Protein AF-A0A1M3R113-F1 (afdb_monomer_lite)

Foldseek 3Di:
DKKFKFADPVDPDRDDIDIDDDDPVCVVVVCVVQVVTTPDMDPDPVVVVVVVVVVVVVVVD

Structure (mmCIF, N/CA/C/O backbone):
data_AF-A0A1M3R113-F1
#
_entry.id   AF-A0A1M3R113-F1
#
loop_
_atom_site.group_PDB
_atom_site.id
_atom_site.type_symbol
_atom_site.label_atom_id
_atom_site.label_alt_id
_atom_site.label_comp_id
_atom_site.label_asym_id
_atom_site.label_entity_id
_atom_site.label_seq_id
_atom_site.pdbx_PDB_ins_code
_atom_site.Cartn_x
_atom_site.Cartn_y
_atom_site.Cartn_z
_atom_site.occupancy
_atom_site.B_iso_or_equiv
_atom_site.auth_seq_id
_atom_site.auth_comp_id
_atom_site.auth_asym_id
_atom_site.auth_atom_id
_atom_site.pdbx_PDB_model_num
ATOM 1 N N . MET A 1 1 ? 4.406 -8.874 -8.226 1.00 92.00 1 MET A N 1
ATOM 2 C CA . MET A 1 1 ? 3.389 -7.824 -8.013 1.00 92.00 1 MET A CA 1
ATOM 3 C C . MET A 1 1 ? 3.483 -7.369 -6.571 1.00 92.00 1 MET A C 1
ATOM 5 O O . MET A 1 1 ? 3.743 -8.211 -5.717 1.00 92.00 1 MET A O 1
ATOM 9 N N . LYS A 1 2 ? 3.171 -6.104 -6.284 1.00 95.75 2 LYS A N 1
ATOM 10 C CA . LYS A 1 2 ? 3.060 -5.568 -4.920 1.00 95.75 2 LYS A CA 1
ATOM 11 C C . LYS A 1 2 ? 1.753 -4.812 -4.723 1.00 95.75 2 LYS A C 1
ATOM 13 O O . LYS A 1 2 ? 1.152 -4.330 -5.684 1.00 95.75 2 LYS A O 1
ATOM 18 N N . TYR A 1 3 ? 1.314 -4.728 -3.478 1.00 97.00 3 TYR A N 1
ATOM 19 C CA . TYR A 1 3 ? 0.184 -3.916 -3.055 1.00 97.00 3 TYR A CA 1
ATOM 20 C C . TYR A 1 3 ? 0.684 -2.852 -2.081 1.00 97.00 3 TYR A C 1
ATOM 22 O O . TYR A 1 3 ? 1.643 -3.094 -1.348 1.00 97.00 3 TYR A O 1
ATOM 30 N N . PHE A 1 4 ? 0.024 -1.697 -2.067 1.00 96.12 4 PHE A N 1
ATOM 31 C CA . PHE A 1 4 ? 0.352 -0.585 -1.178 1.00 96.12 4 PHE A CA 1
ATOM 32 C C . PHE A 1 4 ? -0.921 0.044 -0.621 1.00 96.12 4 PHE A C 1
ATOM 34 O O . PHE A 1 4 ? -1.865 0.261 -1.381 1.00 96.12 4 PHE A O 1
ATOM 41 N N . LEU A 1 5 ? -0.938 0.368 0.672 1.00 95.12 5 LEU A N 1
ATOM 42 C CA . LEU A 1 5 ? -1.967 1.211 1.282 1.00 95.12 5 LEU A CA 1
ATOM 43 C C . LEU A 1 5 ? -1.472 2.658 1.326 1.00 95.12 5 LEU A C 1
ATOM 45 O O . LEU A 1 5 ? -0.412 2.926 1.892 1.00 95.12 5 LEU A O 1
ATOM 49 N N . ILE A 1 6 ? -2.243 3.580 0.751 1.00 93.44 6 ILE A N 1
ATOM 50 C CA . ILE A 1 6 ? -1.957 5.023 0.754 1.00 93.44 6 ILE A CA 1
ATOM 51 C C . ILE A 1 6 ? -3.219 5.824 1.125 1.00 93.44 6 ILE A C 1
ATOM 53 O O . ILE A 1 6 ? -4.330 5.334 0.900 1.00 93.44 6 ILE A O 1
ATOM 57 N N . PRO A 1 7 ? -3.097 7.057 1.650 1.00 91.00 7 PRO A N 1
ATOM 58 C CA . PRO A 1 7 ? -4.229 7.964 1.826 1.00 91.00 7 PRO A CA 1
ATOM 59 C C . PRO A 1 7 ? -4.944 8.267 0.502 1.00 91.00 7 PRO A C 1
ATOM 61 O O . PRO A 1 7 ? -4.303 8.470 -0.535 1.00 91.00 7 PRO A O 1
ATOM 64 N N . ASP A 1 8 ? -6.273 8.350 0.529 1.00 88.06 8 ASP A N 1
ATOM 65 C CA . ASP A 1 8 ? -7.065 8.758 -0.628 1.00 88.06 8 ASP A CA 1
ATOM 66 C C . ASP A 1 8 ? -7.340 10.268 -0.617 1.00 88.06 8 ASP A C 1
ATOM 68 O O . ASP A 1 8 ? -8.307 10.752 -0.034 1.00 88.06 8 ASP A O 1
ATOM 72 N N . LYS A 1 9 ? -6.461 11.030 -1.275 1.00 77.69 9 LYS A N 1
ATOM 73 C CA . LYS A 1 9 ? -6.514 12.502 -1.322 1.00 77.69 9 LYS A CA 1
ATOM 74 C C . LYS A 1 9 ? -7.618 13.076 -2.213 1.00 77.69 9 LYS A C 1
ATOM 76 O O . LYS A 1 9 ? -7.877 14.275 -2.148 1.00 77.69 9 LYS A O 1
ATOM 81 N N . ASP A 1 10 ? -8.255 12.245 -3.034 1.00 72.88 10 ASP A N 1
ATOM 82 C CA . ASP A 1 10 ? -9.298 12.683 -3.967 1.00 72.88 10 ASP A CA 1
ATOM 83 C C . ASP A 1 10 ? -10.658 12.879 -3.273 1.00 72.88 10 ASP A C 1
ATOM 85 O O . ASP A 1 10 ? -11.590 13.431 -3.861 1.00 72.88 10 ASP A O 1
ATOM 89 N N . LYS A 1 11 ? -10.780 12.470 -2.003 1.00 61.28 11 LYS A N 1
ATOM 90 C CA . LYS A 1 11 ? -11.999 12.614 -1.208 1.00 61.28 11 LYS A CA 1
ATOM 91 C C . LYS A 1 11 ? -11.811 13.617 -0.077 1.00 61.28 11 LYS A C 1
ATOM 93 O O . LYS A 1 11 ? -10.839 13.583 0.667 1.00 61.28 11 LYS A O 1
ATOM 98 N N . SER A 1 12 ? -12.782 14.519 0.065 1.00 56.28 12 SER A N 1
ATOM 99 C CA . SER A 1 12 ? -12.770 15.629 1.033 1.00 56.28 12 SER A CA 1
ATOM 100 C C . SER A 1 12 ? -12.918 15.204 2.505 1.00 56.28 12 SER A C 1
ATOM 102 O O . SER A 1 12 ? -13.004 16.054 3.388 1.00 56.28 12 SER A O 1
ATOM 104 N N . THR A 1 13 ? -12.961 13.903 2.784 1.00 56.75 13 THR A N 1
ATOM 105 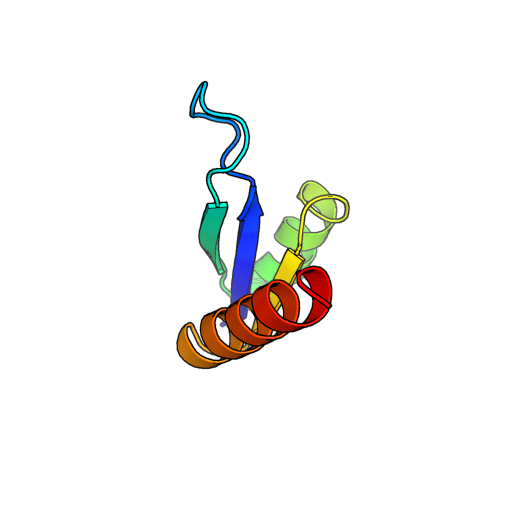C CA . THR A 1 13 ? -13.061 13.292 4.111 1.00 56.75 13 THR A CA 1
ATOM 106 C C . THR A 1 13 ? -11.685 12.776 4.535 1.00 56.75 13 THR A C 1
ATOM 108 O O . THR A 1 13 ? -11.147 11.836 3.965 1.00 56.75 13 THR A O 1
ATOM 111 N N . SER A 1 14 ? -11.106 13.408 5.560 1.00 59.41 14 SER A N 1
ATOM 112 C CA . SER A 1 14 ? -9.670 13.386 5.899 1.00 59.41 14 SER A CA 1
ATOM 113 C C . SER A 1 14 ? -9.044 12.031 6.299 1.00 59.41 14 SER A C 1
ATOM 115 O O . SER A 1 14 ? -7.868 12.021 6.646 1.00 59.41 14 SER A O 1
ATOM 117 N N . ASN A 1 15 ? -9.775 10.909 6.256 1.00 70.25 15 ASN A N 1
ATOM 118 C CA . ASN A 1 15 ? -9.336 9.606 6.787 1.00 70.25 15 ASN A CA 1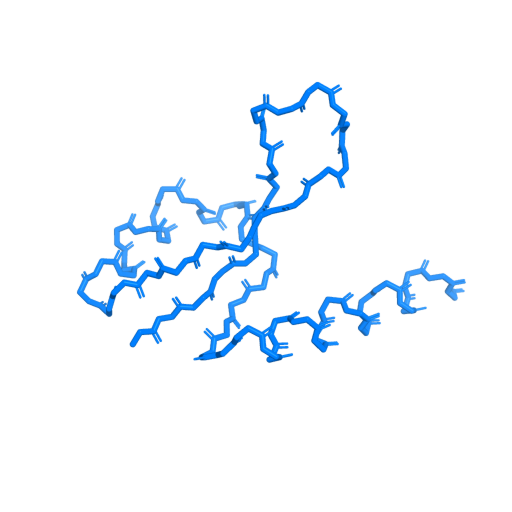
ATOM 119 C C . ASN A 1 15 ? -9.623 8.415 5.847 1.00 70.25 15 ASN A C 1
ATOM 121 O O . ASN A 1 15 ? -9.732 7.282 6.314 1.00 70.25 15 ASN A O 1
ATOM 125 N N . GLU A 1 16 ? -9.811 8.639 4.545 1.00 86.19 16 GLU A N 1
ATOM 126 C CA . GLU A 1 16 ? -9.981 7.531 3.598 1.00 86.19 16 GLU A CA 1
ATOM 127 C C . GLU A 1 16 ? -8.633 7.009 3.083 1.00 86.19 16 GLU A C 1
ATOM 129 O O . GLU A 1 16 ? -7.675 7.763 2.902 1.00 86.19 16 GLU A O 1
ATOM 134 N N . TYR A 1 17 ? -8.566 5.699 2.844 1.00 89.50 17 TYR A N 1
ATOM 135 C CA . TYR A 1 17 ? -7.382 4.999 2.349 1.00 89.50 17 TYR A CA 1
ATOM 136 C C . TYR A 1 17 ? -7.732 4.207 1.090 1.00 89.50 17 TYR A C 1
ATOM 138 O O . TYR A 1 17 ? -8.858 3.727 0.939 1.00 89.50 17 TYR A O 1
ATOM 146 N N . LYS A 1 18 ? -6.750 4.012 0.208 1.00 92.38 18 LYS A N 1
ATOM 147 C CA . LYS A 1 18 ? -6.874 3.163 -0.980 1.00 92.38 18 LYS A CA 1
ATOM 148 C C . LYS A 1 18 ? -5.738 2.158 -1.074 1.00 92.38 18 LYS A C 1
ATOM 150 O O . LYS A 1 18 ? -4.594 2.459 -0.738 1.00 92.38 18 LYS A O 1
ATOM 155 N N . ILE A 1 19 ? -6.070 0.968 -1.572 1.00 95.25 19 ILE A N 1
ATOM 156 C CA . ILE A 1 19 ? -5.097 -0.075 -1.893 1.00 95.25 19 ILE A CA 1
ATOM 157 C C . ILE A 1 19 ? -4.774 0.005 -3.382 1.00 95.25 19 ILE A C 1
ATOM 159 O O . ILE A 1 19 ? -5.663 -0.105 -4.227 1.00 95.25 19 ILE A O 1
ATOM 163 N N . VAL A 1 20 ? -3.495 0.166 -3.702 1.00 95.25 20 VAL A N 1
ATOM 164 C CA . VAL A 1 20 ? -2.990 0.225 -5.074 1.00 95.25 20 VAL A CA 1
ATOM 165 C C . VAL A 1 20 ? -2.217 -1.051 -5.379 1.00 95.25 20 VAL A C 1
ATOM 167 O O . VAL A 1 20 ? -1.340 -1.450 -4.618 1.00 95.25 20 VAL A O 1
ATOM 170 N N . LYS A 1 21 ? -2.535 -1.693 -6.506 1.00 96.56 21 LYS A N 1
ATOM 171 C CA . LYS A 1 21 ? -1.791 -2.837 -7.046 1.00 96.56 21 LYS A CA 1
ATOM 172 C C . LYS A 1 21 ? -0.761 -2.330 -8.054 1.00 96.56 21 LYS A C 1
ATOM 174 O O . LYS A 1 21 ? -1.130 -1.631 -8.993 1.00 96.56 21 LYS A O 1
ATOM 179 N N . VAL A 1 22 ? 0.499 -2.714 -7.890 1.00 96.19 22 VAL A N 1
ATOM 180 C CA . VAL A 1 22 ? 1.625 -2.252 -8.713 1.00 96.19 22 VAL A CA 1
ATOM 181 C C . VAL A 1 22 ? 2.397 -3.456 -9.256 1.00 96.19 22 VAL A C 1
ATOM 183 O O . VAL A 1 22 ? 2.609 -4.453 -8.557 1.00 96.19 22 VAL A O 1
ATOM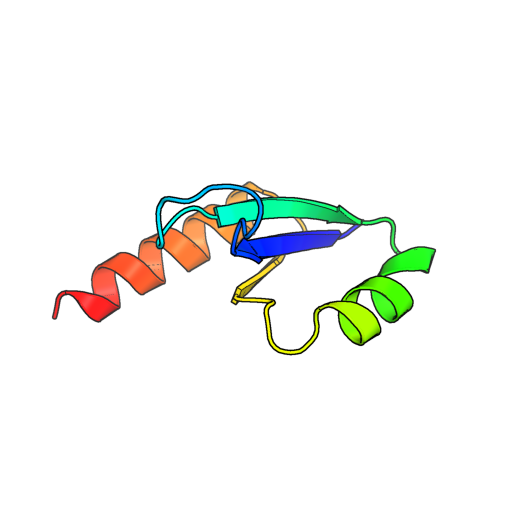 186 N N . HIS A 1 23 ? 2.783 -3.390 -10.529 1.00 96.94 23 HIS A N 1
ATOM 187 C CA . HIS A 1 23 ? 3.630 -4.396 -11.170 1.00 96.94 23 HIS A CA 1
ATOM 188 C C . HIS A 1 23 ? 5.084 -4.259 -10.709 1.00 96.94 23 HIS A C 1
ATOM 190 O O . HIS A 1 23 ? 5.519 -3.157 -10.394 1.00 96.94 23 HIS A O 1
ATOM 196 N N . ASP A 1 24 ? 5.840 -5.362 -10.648 1.00 94.44 24 ASP A N 1
ATOM 197 C CA . ASP A 1 24 ? 7.195 -5.359 -10.060 1.00 94.44 24 ASP A CA 1
ATOM 198 C C . ASP A 1 24 ? 8.148 -4.388 -10.769 1.00 94.44 24 ASP A C 1
ATOM 200 O O . ASP A 1 24 ? 8.945 -3.717 -10.114 1.00 94.44 24 ASP A O 1
ATOM 204 N N . GLU A 1 25 ? 8.016 -4.258 -12.091 1.00 96.62 25 GLU A N 1
ATOM 205 C CA . GLU A 1 25 ? 8.757 -3.285 -12.902 1.00 96.62 25 GLU A CA 1
ATOM 206 C C . GLU A 1 25 ? 8.484 -1.821 -12.520 1.00 96.62 25 GLU A C 1
ATOM 208 O O . GLU A 1 25 ? 9.383 -0.983 -12.605 1.00 96.62 25 GLU A O 1
ATOM 213 N N . ASP A 1 26 ? 7.284 -1.524 -12.019 1.00 95.69 26 ASP A N 1
ATOM 214 C CA . ASP A 1 26 ? 6.831 -0.173 -11.690 1.00 95.69 26 ASP A CA 1
ATOM 215 C C . ASP A 1 26 ? 7.000 0.181 -10.208 1.00 95.69 26 ASP A C 1
ATOM 217 O O . ASP A 1 26 ? 6.887 1.354 -9.841 1.00 95.69 26 ASP A O 1
ATOM 221 N N . VAL A 1 27 ? 7.296 -0.797 -9.340 1.00 94.25 27 VAL A N 1
ATOM 222 C CA . VAL A 1 27 ? 7.391 -0.597 -7.879 1.00 94.25 27 VAL A CA 1
ATOM 223 C C . VAL A 1 27 ? 8.352 0.532 -7.533 1.00 94.25 27 VAL A C 1
ATOM 225 O O . VAL A 1 27 ? 8.019 1.405 -6.734 1.00 94.25 27 VAL A O 1
ATOM 228 N N . ARG A 1 28 ? 9.533 0.569 -8.164 1.00 93.88 28 ARG A N 1
ATOM 229 C CA . ARG A 1 28 ? 10.523 1.622 -7.897 1.00 93.88 28 ARG A CA 1
ATOM 230 C C . ARG A 1 28 ? 9.964 3.004 -8.235 1.00 93.88 28 ARG A C 1
ATOM 232 O O . ARG A 1 28 ? 10.087 3.922 -7.431 1.00 93.88 28 ARG A O 1
ATOM 239 N N . SER A 1 29 ? 9.337 3.148 -9.402 1.00 94.19 29 SER A N 1
ATOM 240 C CA . SER A 1 29 ? 8.743 4.415 -9.835 1.00 94.19 29 SER A CA 1
ATOM 241 C C . SER A 1 29 ? 7.559 4.831 -8.963 1.00 94.19 29 SER A C 1
ATOM 243 O O . SER A 1 29 ? 7.404 6.020 -8.691 1.00 94.19 29 SER A O 1
ATOM 245 N N . PHE A 1 30 ? 6.753 3.874 -8.500 1.00 94.06 30 PHE A N 1
ATOM 246 C CA . PHE A 1 30 ? 5.659 4.118 -7.566 1.00 94.06 30 PHE A CA 1
ATOM 247 C C . PHE A 1 30 ? 6.180 4.627 -6.218 1.00 94.06 30 PHE A C 1
ATOM 249 O O . PHE A 1 30 ? 5.770 5.697 -5.767 1.00 94.06 30 PHE A O 1
ATOM 256 N N . LEU A 1 31 ? 7.145 3.920 -5.623 1.00 92.44 31 LEU A N 1
ATOM 257 C CA . LEU A 1 31 ? 7.753 4.305 -4.352 1.00 92.44 31 LEU A CA 1
ATOM 258 C C . LEU A 1 31 ? 8.414 5.680 -4.435 1.00 92.44 31 LEU A C 1
ATOM 260 O O . LEU A 1 31 ? 8.248 6.463 -3.516 1.00 92.44 31 LEU A O 1
ATOM 264 N N . THR A 1 32 ? 9.088 6.037 -5.533 1.00 92.31 32 THR A N 1
ATOM 265 C CA . THR A 1 32 ? 9.649 7.393 -5.694 1.00 92.31 32 THR A CA 1
ATOM 266 C C . THR A 1 32 ? 8.578 8.491 -5.670 1.00 92.31 32 THR A C 1
ATOM 268 O O . THR A 1 32 ? 8.839 9.579 -5.165 1.00 92.31 32 THR A O 1
ATOM 271 N N . ARG A 1 33 ? 7.376 8.233 -6.201 1.00 88.06 33 ARG A N 1
ATOM 272 C CA . ARG A 1 33 ? 6.282 9.223 -6.245 1.00 88.06 33 ARG A CA 1
ATOM 273 C C . ARG A 1 33 ? 5.505 9.318 -4.935 1.00 88.06 33 ARG A C 1
ATOM 275 O O . ARG A 1 33 ? 5.027 10.396 -4.607 1.00 88.06 33 ARG A O 1
ATOM 282 N N . HIS A 1 34 ? 5.387 8.207 -4.210 1.00 84.62 34 HIS A N 1
ATOM 283 C CA . HIS A 1 34 ? 4.515 8.076 -3.040 1.00 84.62 34 HIS A CA 1
ATOM 284 C C . HIS A 1 34 ? 5.276 7.793 -1.737 1.00 84.62 34 HIS A C 1
ATOM 286 O O . HIS A 1 34 ? 4.655 7.445 -0.740 1.00 84.62 34 HIS A O 1
ATOM 292 N N . GLN A 1 35 ? 6.609 7.934 -1.711 1.00 73.31 35 GLN A N 1
ATOM 293 C CA . GLN A 1 35 ? 7.459 7.436 -0.617 1.00 73.31 35 GLN A CA 1
ATOM 294 C C . GLN A 1 35 ? 7.056 7.932 0.777 1.00 73.31 35 GLN A C 1
ATOM 296 O O . GLN A 1 35 ? 7.209 7.202 1.747 1.00 73.31 35 GLN A O 1
ATOM 301 N N . GLN A 1 36 ? 6.553 9.165 0.881 1.00 75.06 36 GLN A N 1
ATOM 302 C CA . GLN A 1 36 ? 6.139 9.771 2.154 1.00 75.06 36 GLN A CA 1
ATOM 303 C C . GLN A 1 36 ? 4.693 9.434 2.554 1.00 75.06 36 GLN A C 1
ATOM 305 O O . GLN A 1 36 ? 4.225 9.883 3.595 1.00 75.06 36 GLN A O 1
ATOM 310 N N . GLU A 1 37 ? 3.976 8.680 1.723 1.00 86.00 37 GLU A N 1
ATOM 311 C CA . GLU A 1 37 ? 2.537 8.426 1.848 1.00 86.00 37 GLU A CA 1
ATOM 312 C C . GLU A 1 37 ? 2.200 6.937 1.959 1.00 86.00 37 GLU A C 1
ATOM 314 O O . GLU A 1 37 ? 1.054 6.598 2.248 1.00 86.00 37 GLU A O 1
ATOM 319 N N . VAL A 1 38 ? 3.161 6.043 1.708 1.00 92.56 38 VAL A N 1
ATOM 320 C CA . VAL A 1 38 ? 2.956 4.602 1.882 1.00 92.56 38 VAL A CA 1
ATOM 321 C C . VAL A 1 38 ? 2.830 4.292 3.366 1.00 92.56 38 VAL A C 1
ATOM 323 O O . VAL A 1 38 ? 3.738 4.572 4.143 1.00 92.56 38 VAL A O 1
ATOM 326 N N . ILE A 1 39 ? 1.702 3.691 3.732 1.00 92.81 39 ILE A N 1
ATOM 327 C CA . ILE A 1 39 ? 1.410 3.249 5.096 1.00 92.81 39 ILE A CA 1
ATOM 328 C C . ILE A 1 39 ? 1.843 1.790 5.256 1.00 92.81 39 ILE A C 1
ATOM 330 O O . ILE A 1 39 ? 2.616 1.475 6.151 1.00 92.81 39 ILE A O 1
ATOM 334 N N . HIS A 1 40 ? 1.411 0.925 4.330 1.00 95.06 40 HIS A N 1
ATOM 335 C CA . HIS A 1 40 ? 1.776 -0.495 4.291 1.00 95.06 40 HIS A CA 1
ATOM 336 C C . HIS A 1 40 ? 2.157 -0.933 2.877 1.00 95.06 40 HIS A C 1
ATOM 338 O O . HIS A 1 40 ? 1.579 -0.460 1.893 1.00 95.06 40 HIS A O 1
ATOM 344 N N . GLU A 1 41 ? 3.081 -1.888 2.792 1.00 95.19 41 GLU A N 1
ATOM 345 C CA . GLU A 1 41 ? 3.447 -2.626 1.582 1.00 95.19 41 GLU A CA 1
ATOM 346 C C . GLU A 1 41 ? 3.229 -4.118 1.837 1.00 95.19 41 GLU A C 1
ATOM 348 O O . GLU A 1 41 ? 3.669 -4.639 2.853 1.00 95.19 41 GLU A O 1
ATOM 353 N N . GLY A 1 42 ? 2.624 -4.829 0.885 1.00 95.81 42 GLY A N 1
ATOM 354 C CA . GLY A 1 42 ? 2.448 -6.275 0.990 1.00 95.81 42 GLY A CA 1
ATOM 355 C C . GLY A 1 42 ? 2.493 -6.986 -0.356 1.00 95.81 42 GLY A C 1
ATOM 356 O O . GLY A 1 42 ? 2.351 -6.389 -1.426 1.00 95.81 42 GLY A O 1
ATOM 357 N N . ASN A 1 43 ? 2.666 -8.303 -0.317 1.00 96.81 43 ASN A N 1
ATOM 358 C CA . ASN A 1 43 ? 2.575 -9.173 -1.491 1.00 96.81 43 ASN A CA 1
ATOM 359 C C . ASN A 1 43 ? 1.122 -9.586 -1.783 1.00 96.81 43 ASN A C 1
ATOM 361 O O . ASN A 1 43 ? 0.817 -10.084 -2.869 1.00 96.81 43 ASN A O 1
ATOM 365 N N . SER A 1 44 ? 0.209 -9.352 -0.837 1.00 97.12 44 SER A N 1
ATOM 366 C CA . SER A 1 44 ? -1.225 -9.604 -0.979 1.00 97.12 44 SER A CA 1
ATOM 367 C C . SER A 1 44 ? -2.072 -8.538 -0.280 1.00 97.12 44 SER A C 1
ATOM 369 O O . SER A 1 44 ? -1.609 -7.849 0.625 1.00 97.12 44 SER A O 1
ATOM 371 N N . ILE A 1 45 ? -3.347 -8.436 -0.666 1.00 96.12 45 ILE A N 1
ATOM 372 C CA . ILE A 1 45 ? -4.318 -7.567 0.019 1.00 96.12 45 ILE A CA 1
ATOM 373 C C . ILE A 1 45 ? -4.531 -8.023 1.470 1.00 96.12 45 ILE A C 1
ATOM 375 O O . ILE A 1 45 ? -4.680 -7.189 2.354 1.00 96.12 45 ILE A O 1
ATOM 379 N N . ALA A 1 46 ? -4.527 -9.336 1.720 1.00 96.81 46 ALA A N 1
ATOM 380 C CA . ALA A 1 46 ? -4.722 -9.882 3.060 1.00 96.81 46 ALA A CA 1
ATOM 381 C C . ALA A 1 46 ? -3.617 -9.433 4.026 1.00 96.81 46 ALA A C 1
ATOM 383 O O . ALA A 1 46 ? -3.922 -9.011 5.132 1.00 96.81 46 ALA A O 1
ATOM 384 N N . GLU A 1 47 ? -2.358 -9.474 3.585 1.00 96.75 47 GLU A N 1
ATOM 385 C CA . GLU A 1 47 ? -1.195 -8.994 4.347 1.00 96.75 47 GLU A CA 1
ATOM 386 C C . GLU A 1 47 ? -1.368 -7.526 4.755 1.00 96.75 47 GLU A C 1
ATOM 388 O O . GLU A 1 47 ? -1.338 -7.218 5.942 1.00 96.75 47 GLU A O 1
ATOM 393 N N . ILE A 1 48 ? -1.707 -6.655 3.798 1.00 96.25 48 ILE A N 1
ATOM 394 C CA . ILE A 1 48 ? -1.957 -5.231 4.068 1.00 96.25 48 ILE A CA 1
ATOM 395 C C . ILE A 1 48 ? -3.088 -5.014 5.072 1.00 96.25 48 ILE A C 1
ATOM 397 O O . ILE A 1 48 ? -2.970 -4.177 5.962 1.00 96.25 48 ILE A O 1
ATOM 401 N N . LEU A 1 49 ? -4.204 -5.733 4.930 1.00 95.06 49 LEU A N 1
ATOM 402 C CA . LEU A 1 49 ? -5.349 -5.557 5.823 1.00 95.06 49 LEU A CA 1
ATOM 403 C C . LEU A 1 49 ? -5.066 -6.068 7.239 1.00 95.06 49 LEU A C 1
ATOM 405 O O . LEU A 1 49 ? -5.566 -5.479 8.193 1.00 95.06 49 LEU A O 1
ATOM 409 N N . MET A 1 50 ? -4.280 -7.140 7.381 1.00 95.44 50 MET A N 1
ATOM 410 C CA . MET A 1 50 ? -3.878 -7.659 8.690 1.00 95.44 50 MET A CA 1
ATOM 411 C C . MET A 1 50 ? -2.952 -6.683 9.419 1.00 95.44 50 MET A C 1
ATOM 413 O O . MET A 1 50 ? -3.190 -6.399 10.590 1.00 95.44 50 MET A O 1
ATOM 417 N N . GLU A 1 51 ? -1.943 -6.140 8.733 1.00 93.69 51 GLU A N 1
ATOM 418 C CA . GLU A 1 51 ? -1.050 -5.133 9.318 1.00 93.69 51 GLU A CA 1
ATOM 419 C C . GLU A 1 51 ? -1.818 -3.867 9.706 1.00 93.69 51 GLU A C 1
ATOM 421 O O . GLU A 1 51 ? -1.730 -3.411 10.843 1.00 93.69 51 GLU A O 1
ATOM 426 N N . PHE A 1 52 ? -2.659 -3.360 8.804 1.00 92.50 52 PHE A N 1
ATOM 427 C CA . PHE A 1 52 ? -3.437 -2.154 9.066 1.00 92.50 52 PHE A CA 1
ATOM 428 C C . PHE A 1 52 ? -4.427 -2.327 10.227 1.00 92.50 52 PHE A C 1
ATOM 430 O O . PHE A 1 52 ? -4.587 -1.431 11.055 1.00 92.50 52 PHE A O 1
ATOM 437 N N . ALA A 1 53 ? -5.090 -3.484 10.325 1.00 91.38 53 ALA A N 1
ATOM 438 C CA . ALA A 1 53 ? -5.966 -3.787 11.454 1.00 91.38 53 ALA A CA 1
ATOM 439 C C . ALA A 1 53 ? -5.187 -3.853 12.777 1.00 91.38 53 ALA A C 1
ATOM 441 O O . ALA A 1 53 ? -5.644 -3.293 13.774 1.00 91.38 53 ALA A O 1
ATOM 442 N N . SER A 1 54 ? -4.001 -4.473 12.769 1.00 91.75 54 SER A N 1
ATOM 443 C CA . SER A 1 54 ? -3.110 -4.524 13.933 1.00 91.75 54 SER A CA 1
ATOM 444 C C . SER A 1 54 ? -2.721 -3.119 14.402 1.00 91.75 54 SER A C 1
ATOM 446 O O . SER A 1 54 ? -2.814 -2.823 15.594 1.00 91.75 54 SER A O 1
ATOM 448 N N . ASP A 1 55 ? -2.358 -2.218 13.491 1.00 89.25 55 ASP A N 1
ATOM 449 C CA . ASP A 1 55 ? -1.988 -0.840 13.837 1.00 89.25 55 ASP A CA 1
ATOM 450 C C . ASP A 1 55 ? -3.157 -0.063 14.465 1.00 89.25 55 ASP A C 1
ATOM 452 O O . ASP A 1 55 ? -2.985 0.659 15.454 1.00 89.25 55 ASP A O 1
ATOM 456 N N . LEU A 1 56 ? -4.381 -0.255 13.961 1.00 85.81 56 LEU A N 1
ATOM 457 C CA . LEU A 1 56 ? -5.587 0.3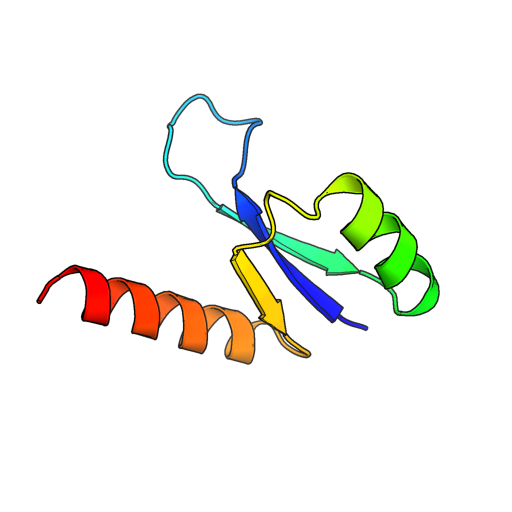51 14.537 1.00 85.81 56 LEU A CA 1
ATOM 458 C C . LEU A 1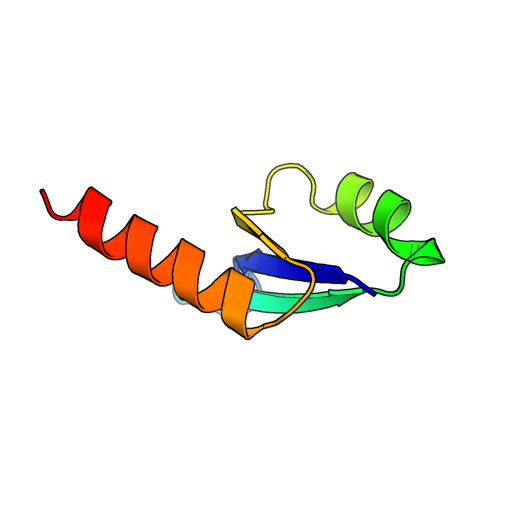 56 ? -5.891 -0.138 15.960 1.00 85.81 56 LEU A C 1
ATOM 460 O O . LEU A 1 56 ? -6.470 0.615 16.748 1.00 85.81 56 LEU A O 1
ATOM 464 N N . GLU A 1 57 ? -5.539 -1.381 16.289 1.00 84.50 57 GLU A N 1
ATOM 465 C CA . GLU A 1 57 ? -5.681 -1.930 17.641 1.00 84.50 57 GLU A CA 1
ATOM 466 C C . GLU A 1 57 ? -4.625 -1.354 18.593 1.00 84.50 57 GLU A C 1
ATOM 468 O O . GLU A 1 57 ? -4.975 -0.933 19.695 1.00 84.50 57 GLU A O 1
ATOM 473 N N . HIS A 1 58 ? -3.372 -1.228 18.144 1.00 72.31 58 HIS A N 1
ATOM 474 C CA . HIS A 1 58 ? -2.275 -0.667 18.945 1.00 72.31 58 HIS A CA 1
ATOM 475 C C . HIS A 1 58 ? -2.431 0.834 19.220 1.00 72.31 58 HIS A C 1
ATOM 477 O O . HIS A 1 58 ? -2.007 1.319 20.264 1.00 72.31 58 HIS A O 1
ATOM 483 N N . THR A 1 59 ? -3.074 1.580 18.319 1.00 64.88 59 THR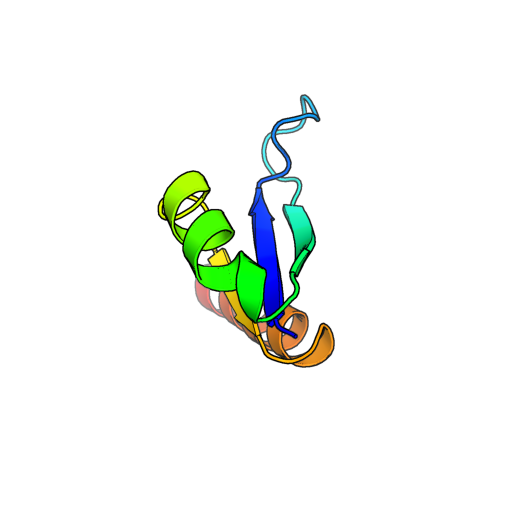 A N 1
ATOM 484 C CA . THR A 1 59 ? -3.295 3.028 18.495 1.00 64.88 59 THR A CA 1
ATOM 485 C C . THR A 1 59 ? -4.407 3.343 19.516 1.00 64.88 59 THR A C 1
ATOM 487 O O . THR A 1 59 ? -4.578 4.494 19.913 1.00 64.88 59 THR A O 1
ATOM 490 N N . LYS A 1 60 ? -5.200 2.343 19.937 1.00 57.69 60 LYS A N 1
ATOM 491 C CA . LYS A 1 60 ? -6.310 2.500 20.902 1.00 57.69 60 LYS A CA 1
ATOM 492 C C . LYS A 1 60 ? -5.937 2.182 22.356 1.00 57.69 60 LYS A C 1
ATOM 494 O O . LYS A 1 60 ? -6.777 2.390 23.233 1.00 57.69 60 LYS A O 1
ATOM 499 N N . THR A 1 61 ? -4.729 1.684 22.599 1.00 47.88 61 THR A N 1
ATOM 500 C CA . THR A 1 61 ? -4.135 1.452 23.930 1.00 47.88 61 THR A CA 1
ATOM 501 C C . THR A 1 61 ? -3.193 2.573 24.322 1.00 47.88 61 THR A C 1
ATOM 503 O O . THR A 1 61 ? -3.241 2.971 25.506 1.00 47.88 61 THR A O 1
#

Radius of gyration: 12.25 Å; chains: 1; bounding box: 24×26×37 Å

pLDDT: mean 87.21, std 12.62, range [47.88, 97.12]

Secondary structure (DSSP, 8-state):
-EEEEEE-TTSSSTT-EEEEEE-TTTHHHHHHHHTTT--EEESSHHHHHHHHHHHHHHTT-

Sequence (61 aa):
MKYFLIPDKDKSTSNEYKIVKVHDEDVRSFLTRHQQEVIHEGNSIAEILMEFASDLEHTKT